Protein AF-A0ABD7EVG2-F1 (afdb_monomer_lite)

Organism: Neisseria perflava (NCBI:txid33053)

Secondary structure (DSSP, 8-state):
-----------GGGGG--SHHHHHHHHHHHHH-SS-SEEEEEHHHHHHHHT--S-HHHHHHHHHHHHHHT--SSEEEEEETTTTEEEEEES-HHHHTTS--

Structure (mmCIF, N/CA/C/O backbone):
data_AF-A0ABD7EVG2-F1
#
_entry.id   AF-A0ABD7EVG2-F1
#
loop_
_atom_site.group_PDB
_atom_site.id
_atom_site.type_symbol
_atom_site.label_atom_id
_atom_site.label_alt_id
_atom_site.label_comp_id
_atom_site.label_asym_id
_atom_site.label_entity_id
_atom_site.label_seq_id
_atom_site.pdbx_PDB_ins_code
_atom_site.Cartn_x
_atom_site.Cartn_y
_atom_site.Cartn_z
_atom_site.occupancy
_atom_site.B_iso_or_equiv
_atom_site.auth_seq_id
_atom_site.auth_comp_id
_atom_site.auth_asym_id
_atom_site.auth_atom_id
_atom_site.pdbx_PDB_model_num
ATOM 1 N N . MET A 1 1 ? 20.216 10.237 23.089 1.00 39.00 1 MET A N 1
ATOM 2 C CA . MET A 1 1 ? 19.060 10.778 22.342 1.00 39.00 1 MET A CA 1
ATOM 3 C C . MET A 1 1 ? 18.155 9.606 21.992 1.00 39.00 1 MET A C 1
ATOM 5 O O . MET A 1 1 ? 18.456 8.859 21.072 1.00 39.00 1 MET A O 1
ATOM 9 N N . VAL A 1 2 ? 17.127 9.347 22.798 1.00 38.62 2 VAL A N 1
ATOM 10 C CA . VAL A 1 2 ? 16.129 8.317 22.479 1.00 38.62 2 VAL A CA 1
ATOM 11 C C . VAL A 1 2 ? 15.177 8.910 21.449 1.00 38.62 2 VAL A C 1
ATOM 13 O O . VAL A 1 2 ? 14.399 9.807 21.760 1.00 38.62 2 VAL A O 1
ATOM 16 N N . CYS A 1 3 ? 15.269 8.451 20.203 1.00 37.22 3 CYS A N 1
ATOM 17 C CA . CYS A 1 3 ? 14.220 8.692 19.225 1.00 37.22 3 CYS A CA 1
ATOM 18 C C . CYS A 1 3 ? 12.989 7.929 19.715 1.00 37.22 3 CYS A C 1
ATOM 20 O O . CYS A 1 3 ? 12.973 6.700 19.655 1.00 37.22 3 CYS A O 1
ATOM 22 N N . SER A 1 4 ? 11.992 8.642 20.240 1.00 37.25 4 SER A N 1
ATOM 23 C CA . SER A 1 4 ? 10.695 8.085 20.624 1.00 37.25 4 SER A CA 1
ATOM 24 C C . SER A 1 4 ? 10.016 7.482 19.397 1.00 37.25 4 SER A C 1
ATOM 26 O O . SER A 1 4 ? 9.215 8.125 18.720 1.00 37.25 4 SER A O 1
ATOM 28 N N . ALA A 1 5 ? 10.358 6.236 19.080 1.00 39.34 5 ALA A N 1
ATOM 29 C CA . ALA A 1 5 ? 9.593 5.414 18.171 1.00 39.34 5 ALA A CA 1
ATOM 30 C C . ALA A 1 5 ? 8.259 5.166 18.872 1.00 39.34 5 ALA A C 1
ATOM 32 O O . ALA A 1 5 ? 8.150 4.289 19.725 1.00 39.34 5 ALA A O 1
ATOM 33 N N . GLN A 1 6 ? 7.248 5.984 18.564 1.00 41.53 6 GLN A N 1
ATOM 34 C CA . GLN A 1 6 ? 5.866 5.609 18.829 1.00 41.53 6 GLN A CA 1
ATOM 35 C C . GLN A 1 6 ? 5.670 4.252 18.162 1.00 41.53 6 GLN A C 1
ATOM 37 O O . GLN A 1 6 ? 5.550 4.166 16.939 1.00 41.53 6 GLN A O 1
ATOM 42 N N . VAL A 1 7 ? 5.721 3.191 18.965 1.00 42.78 7 VAL A N 1
ATOM 43 C CA . VAL A 1 7 ? 5.486 1.823 18.524 1.00 42.78 7 VAL A CA 1
ATOM 44 C C . VAL A 1 7 ? 4.033 1.787 18.072 1.00 42.78 7 VAL A C 1
ATOM 46 O O . VAL A 1 7 ? 3.114 1.638 18.879 1.00 42.78 7 VAL A O 1
ATOM 49 N N . LYS A 1 8 ? 3.811 2.024 16.774 1.00 52.03 8 LYS A N 1
ATOM 50 C CA . LYS A 1 8 ? 2.517 1.793 16.140 1.00 52.03 8 LYS A CA 1
ATOM 51 C C . LYS A 1 8 ? 2.222 0.322 16.362 1.00 52.03 8 LYS A C 1
ATOM 53 O O . LYS A 1 8 ? 3.061 -0.515 16.051 1.00 52.03 8 LYS A O 1
ATOM 58 N N . THR A 1 9 ? 1.086 0.029 16.983 1.00 53.81 9 THR A N 1
ATOM 59 C CA . THR A 1 9 ? 0.672 -1.332 17.311 1.00 53.81 9 THR A CA 1
ATOM 60 C C . THR A 1 9 ? 0.570 -2.120 16.010 1.00 53.81 9 THR A C 1
ATOM 62 O O . THR A 1 9 ? -0.399 -1.993 15.267 1.00 53.81 9 THR A O 1
ATOM 65 N N . ILE A 1 10 ? 1.628 -2.859 15.686 1.00 59.66 10 ILE A N 1
ATOM 66 C CA . ILE A 1 10 ? 1.652 -3.767 14.550 1.00 59.66 10 ILE A CA 1
ATOM 67 C C . ILE A 1 10 ? 0.694 -4.901 14.911 1.00 59.66 10 ILE A C 1
ATOM 69 O O . ILE A 1 10 ? 0.820 -5.510 15.973 1.00 59.66 10 ILE A O 1
ATOM 73 N N . SER A 1 11 ? -0.305 -5.134 14.066 1.00 62.34 11 SER A N 1
ATOM 74 C CA . SER A 1 11 ? -1.294 -6.186 14.283 1.00 62.34 11 SER A CA 1
ATOM 75 C C . SER A 1 11 ? -0.634 -7.564 14.241 1.00 62.34 11 SER A C 1
ATOM 77 O O . SER A 1 11 ? 0.314 -7.767 13.486 1.00 62.34 11 SER A O 1
ATOM 79 N N . ALA A 1 12 ? -1.127 -8.531 15.018 1.00 60.41 12 ALA A N 1
ATOM 80 C CA . ALA A 1 12 ? -0.573 -9.891 15.047 1.00 60.41 12 ALA A CA 1
ATOM 81 C C . ALA A 1 12 ? -0.623 -10.580 13.666 1.00 60.41 12 ALA A C 1
ATOM 83 O O . ALA A 1 12 ? 0.238 -11.398 13.339 1.00 60.41 12 ALA A O 1
ATOM 84 N N . ASP A 1 13 ? -1.576 -10.196 12.815 1.00 63.38 13 ASP A N 1
ATOM 85 C CA . ASP A 1 13 ? -1.675 -10.681 11.437 1.00 63.38 13 ASP A CA 1
ATOM 86 C C . ASP A 1 13 ? -0.561 -10.144 10.512 1.00 63.38 13 ASP A C 1
ATOM 88 O O . ASP A 1 13 ? -0.320 -10.723 9.454 1.00 63.38 13 ASP A O 1
ATOM 92 N N . TYR A 1 14 ? 0.206 -9.121 10.913 1.00 66.56 14 TYR A N 1
ATOM 93 C CA . TYR A 1 14 ? 1.399 -8.671 10.176 1.00 66.56 14 TYR A CA 1
ATOM 94 C C . TYR A 1 14 ? 2.434 -9.793 10.010 1.00 66.56 14 TYR A C 1
ATOM 96 O O . TYR A 1 14 ? 3.076 -9.902 8.964 1.00 66.56 14 TYR A O 1
ATOM 104 N N . PHE A 1 15 ? 2.568 -10.677 11.007 1.00 65.56 15 PHE A N 1
ATOM 105 C CA . PHE A 1 15 ? 3.490 -11.815 10.935 1.00 65.56 15 PHE A CA 1
ATOM 106 C C . PHE A 1 15 ? 3.053 -12.869 9.909 1.00 65.56 15 PHE A C 1
ATOM 108 O O . PHE A 1 15 ? 3.890 -13.636 9.430 1.00 65.56 15 PHE A O 1
ATOM 115 N N . ARG A 1 16 ? 1.767 -12.889 9.525 1.00 70.75 16 ARG A N 1
ATOM 116 C CA . ARG A 1 16 ? 1.227 -13.824 8.525 1.00 70.75 16 ARG A CA 1
ATOM 117 C C . ARG A 1 16 ? 1.557 -13.415 7.092 1.00 70.75 16 ARG A C 1
ATOM 119 O O . ARG A 1 16 ? 1.564 -14.273 6.208 1.00 70.75 16 ARG A O 1
ATOM 126 N N . LEU A 1 17 ? 1.902 -12.146 6.859 1.00 73.19 17 LEU A N 1
ATOM 127 C CA . LEU A 1 17 ? 2.363 -11.670 5.557 1.00 73.19 17 LEU A CA 1
ATOM 128 C C . LEU A 1 17 ? 3.702 -12.341 5.225 1.00 73.19 17 LEU A C 1
ATOM 130 O O . LEU A 1 17 ? 4.739 -12.000 5.798 1.00 73.19 17 LEU A O 1
ATOM 134 N N . ARG A 1 18 ? 3.696 -13.318 4.311 1.00 74.44 18 ARG A N 1
ATOM 135 C CA . ARG A 1 18 ? 4.922 -14.013 3.871 1.00 74.44 18 ARG A CA 1
ATOM 136 C C . ARG A 1 18 ? 5.701 -13.231 2.813 1.00 74.44 18 ARG A C 1
ATOM 138 O O . ARG A 1 18 ? 6.908 -13.415 2.689 1.00 74.44 18 ARG A O 1
ATOM 145 N N . LYS A 1 19 ? 5.034 -12.358 2.050 1.00 81.50 19 LYS A N 1
ATOM 146 C CA . LYS A 1 19 ? 5.666 -11.570 0.984 1.00 81.50 19 LYS A CA 1
ATOM 147 C C . LYS A 1 19 ? 6.311 -10.311 1.571 1.00 81.50 19 LYS A C 1
ATOM 149 O O . LYS A 1 19 ? 5.664 -9.541 2.280 1.00 81.50 19 LYS A O 1
ATOM 154 N N . LEU A 1 20 ? 7.585 -10.070 1.239 1.00 82.50 20 LEU A N 1
ATOM 155 C CA . LEU A 1 20 ? 8.304 -8.865 1.680 1.00 82.50 20 LEU A CA 1
ATOM 156 C C . LEU A 1 20 ? 7.637 -7.575 1.179 1.00 82.50 20 LEU A C 1
ATOM 158 O O . LEU A 1 20 ? 7.623 -6.581 1.899 1.00 82.50 20 LEU A O 1
ATOM 162 N N . LEU A 1 21 ? 7.082 -7.591 -0.038 1.00 83.81 21 LEU A N 1
ATOM 163 C CA . LEU A 1 21 ? 6.401 -6.434 -0.618 1.00 83.8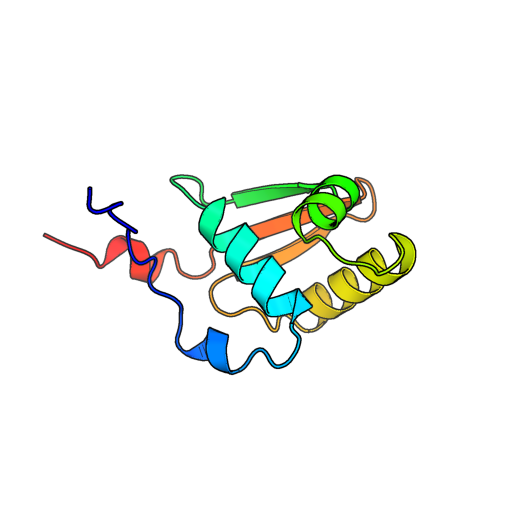1 21 LEU A CA 1
ATOM 164 C C . LEU A 1 21 ? 5.189 -6.039 0.227 1.00 83.81 21 LEU A C 1
ATOM 166 O O . LEU A 1 21 ? 5.102 -4.890 0.643 1.00 83.81 21 LEU A O 1
ATOM 170 N N . ASP A 1 22 ? 4.324 -6.992 0.561 1.00 83.69 22 ASP A N 1
ATOM 171 C CA . ASP A 1 22 ? 3.111 -6.747 1.345 1.00 83.69 22 ASP A CA 1
ATOM 172 C C . ASP A 1 22 ? 3.446 -6.147 2.716 1.00 83.69 22 ASP A C 1
ATOM 174 O O . ASP A 1 22 ? 2.812 -5.179 3.137 1.00 83.69 22 ASP A O 1
ATOM 178 N N . ARG A 1 23 ? 4.510 -6.642 3.370 1.00 83.19 23 ARG A N 1
ATOM 179 C CA . ARG A 1 23 ? 5.025 -6.057 4.621 1.00 83.19 23 ARG A CA 1
ATOM 180 C C . ARG A 1 23 ? 5.443 -4.601 4.444 1.00 83.19 23 ARG A C 1
ATOM 182 O O . ARG A 1 23 ? 5.072 -3.758 5.256 1.00 83.19 23 ARG A O 1
ATOM 189 N N . ARG A 1 24 ? 6.175 -4.280 3.373 1.00 85.31 24 ARG A N 1
ATOM 190 C CA . ARG A 1 24 ? 6.583 -2.895 3.080 1.00 85.31 24 ARG A CA 1
ATOM 191 C C . ARG A 1 24 ? 5.394 -1.998 2.771 1.00 85.31 24 ARG A C 1
ATOM 193 O O . ARG A 1 24 ? 5.364 -0.866 3.245 1.00 85.31 24 ARG A O 1
ATOM 200 N N . ILE A 1 25 ? 4.403 -2.488 2.030 1.00 84.50 25 ILE A N 1
ATOM 201 C CA . ILE A 1 25 ? 3.170 -1.738 1.772 1.00 84.50 25 ILE A CA 1
ATOM 202 C C . ILE A 1 25 ? 2.424 -1.480 3.082 1.00 84.50 25 ILE A C 1
ATOM 204 O O . ILE A 1 25 ? 2.033 -0.339 3.323 1.00 84.50 25 ILE A O 1
ATOM 208 N N . TYR A 1 26 ? 2.296 -2.482 3.956 1.00 83.94 26 TYR A N 1
ATOM 209 C CA . TYR A 1 26 ? 1.686 -2.324 5.278 1.00 83.9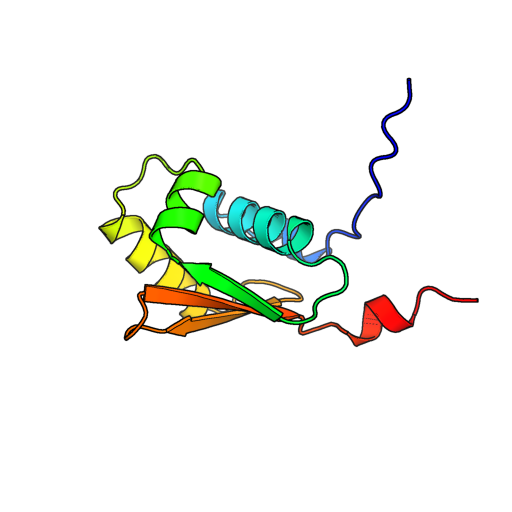4 26 TYR A CA 1
ATOM 210 C C . TYR A 1 26 ? 2.409 -1.263 6.119 1.00 83.94 26 TYR A C 1
ATOM 212 O O . TYR A 1 26 ? 1.768 -0.379 6.678 1.00 83.94 26 TYR A O 1
ATOM 220 N N . GLU A 1 27 ? 3.743 -1.293 6.175 1.00 81.50 27 GLU A N 1
ATOM 221 C CA . GLU A 1 27 ? 4.542 -0.302 6.910 1.00 81.50 27 GLU A CA 1
ATOM 222 C C . GLU A 1 27 ? 4.390 1.112 6.346 1.00 81.50 27 GLU A C 1
ATOM 224 O O . GLU A 1 27 ? 4.250 2.075 7.104 1.00 81.50 27 GLU A O 1
ATOM 229 N N . LEU A 1 28 ? 4.401 1.249 5.016 1.00 84.44 28 LEU A N 1
ATOM 230 C CA . LEU A 1 28 ? 4.182 2.528 4.344 1.00 84.44 28 LEU A CA 1
ATOM 231 C C . LEU A 1 28 ? 2.792 3.071 4.670 1.00 84.44 28 LEU A C 1
ATOM 233 O O . LEU A 1 28 ? 2.677 4.232 5.063 1.00 84.44 28 LEU A O 1
ATOM 237 N N . CYS A 1 29 ? 1.766 2.222 4.584 1.00 80.69 29 CYS A N 1
ATOM 238 C CA . CYS A 1 29 ? 0.412 2.555 5.007 1.00 80.69 29 CYS A CA 1
ATOM 239 C C . CYS A 1 29 ? 0.428 3.031 6.461 1.00 80.69 29 CYS A C 1
ATOM 241 O O . CYS A 1 29 ? 0.080 4.177 6.737 1.00 80.69 29 CYS A O 1
ATOM 243 N N . ALA A 1 30 ? 0.916 2.202 7.384 1.00 76.94 30 ALA A N 1
ATOM 244 C CA . ALA A 1 30 ? 0.953 2.507 8.806 1.00 76.94 30 ALA A CA 1
ATOM 245 C C . ALA A 1 30 ? 1.688 3.817 9.097 1.00 76.94 30 ALA A C 1
ATOM 247 O O . ALA A 1 30 ? 1.231 4.573 9.942 1.00 76.94 30 ALA A O 1
ATOM 248 N N . LYS A 1 31 ? 2.778 4.141 8.393 1.00 78.25 31 LYS A N 1
ATOM 249 C CA . LYS A 1 31 ? 3.507 5.410 8.544 1.00 78.25 31 LYS A CA 1
ATOM 250 C C . LYS A 1 31 ? 2.695 6.614 8.061 1.00 78.25 31 LYS A C 1
ATOM 252 O O . LYS A 1 31 ? 2.717 7.647 8.729 1.00 78.25 31 LYS A O 1
ATOM 257 N N . HIS A 1 32 ? 1.984 6.474 6.944 1.00 76.56 32 HIS A N 1
ATOM 258 C CA . HIS A 1 32 ? 1.201 7.541 6.321 1.00 76.56 32 HIS A CA 1
ATOM 259 C C . HIS A 1 32 ? -0.160 7.785 6.992 1.00 76.56 32 HIS A C 1
ATOM 261 O O . HIS A 1 32 ? -0.620 8.926 7.027 1.00 76.56 32 HIS A O 1
ATOM 267 N N . PHE A 1 33 ? -0.758 6.762 7.607 1.00 70.94 33 PHE A N 1
ATOM 268 C CA . PHE A 1 33 ? -1.920 6.906 8.482 1.00 70.94 33 PHE A CA 1
ATOM 269 C C . PHE A 1 33 ? -1.496 7.572 9.799 1.00 70.94 33 PHE A C 1
ATOM 271 O O . PHE A 1 33 ? -1.050 6.929 10.752 1.00 70.94 33 PHE A O 1
ATOM 278 N N . GLY A 1 34 ? -1.527 8.905 9.807 1.00 63.66 34 GLY A N 1
ATOM 279 C CA . GLY A 1 34 ? -1.407 9.736 11.004 1.00 63.66 34 GLY A CA 1
ATOM 280 C C . GLY A 1 34 ? -2.778 9.940 11.649 1.00 63.66 34 GLY A C 1
ATOM 281 O O . GLY A 1 34 ? -3.294 9.046 12.305 1.00 63.66 34 GLY A O 1
ATOM 282 N N . LYS A 1 35 ? -3.367 11.123 11.432 1.00 58.12 35 LYS A N 1
ATOM 283 C CA . LYS A 1 35 ? -4.732 11.490 11.864 1.00 58.12 35 LYS A CA 1
ATOM 284 C C . LYS A 1 35 ? -5.811 11.265 10.788 1.00 58.12 35 LYS A C 1
ATOM 286 O O . LYS A 1 35 ? -6.978 11.543 11.030 1.00 58.12 35 LYS A O 1
ATOM 291 N N . GLN A 1 36 ? -5.421 10.848 9.583 1.00 65.31 36 GLN A N 1
ATOM 292 C CA . GLN A 1 36 ? -6.331 10.653 8.449 1.00 65.31 36 GLN A CA 1
ATOM 293 C C . GLN A 1 36 ? -6.779 9.189 8.378 1.00 65.31 36 GLN A C 1
ATOM 295 O O . GLN A 1 36 ? -5.966 8.301 8.616 1.00 65.31 36 GLN A O 1
ATOM 300 N N . ASN A 1 37 ? -8.046 8.943 8.030 1.00 72.25 37 ASN A N 1
ATOM 301 C CA . ASN A 1 37 ? -8.626 7.593 7.914 1.00 72.25 37 ASN A CA 1
ATOM 302 C C . ASN A 1 37 ? -8.503 6.981 6.512 1.00 72.25 37 ASN A C 1
ATOM 304 O O . ASN A 1 37 ? -8.716 5.779 6.333 1.00 72.25 37 ASN A O 1
ATOM 308 N N . GLU A 1 38 ? -8.143 7.797 5.523 1.00 81.56 38 GLU A N 1
ATOM 309 C CA . GLU A 1 38 ? -7.983 7.397 4.130 1.00 81.56 38 GLU A CA 1
ATOM 310 C C . GLU A 1 38 ? -6.656 7.925 3.595 1.00 81.56 38 GLU A C 1
ATOM 312 O O . GLU A 1 38 ? -6.269 9.061 3.873 1.00 81.56 38 GLU A O 1
ATOM 317 N N . TRP A 1 39 ? -5.963 7.098 2.819 1.00 85.50 39 TRP A N 1
ATOM 318 C CA . TRP A 1 39 ? -4.716 7.465 2.167 1.00 85.50 39 TRP A CA 1
ATOM 319 C C . TRP A 1 39 ? -4.780 7.111 0.687 1.00 85.50 39 TRP A C 1
ATOM 321 O O . TRP A 1 39 ? -5.135 5.994 0.312 1.00 85.50 39 TRP A O 1
ATOM 331 N N . HIS A 1 40 ? -4.432 8.077 -0.157 1.00 89.75 40 HIS A N 1
ATOM 332 C CA . HIS A 1 40 ? -4.427 7.940 -1.605 1.00 89.75 40 HIS A CA 1
ATOM 333 C C . HIS A 1 40 ? -3.008 8.154 -2.123 1.00 89.75 40 HIS A C 1
ATOM 335 O O . HIS A 1 40 ? -2.386 9.177 -1.829 1.00 89.75 40 HIS A O 1
ATOM 341 N N . ILE A 1 41 ? -2.491 7.203 -2.897 1.00 89.94 41 ILE A N 1
ATOM 342 C CA . ILE A 1 41 ? -1.143 7.283 -3.459 1.00 89.94 41 ILE A CA 1
ATOM 343 C C . ILE A 1 41 ? -1.082 6.671 -4.857 1.00 89.94 41 ILE A C 1
ATOM 345 O O . ILE A 1 41 ? -1.588 5.577 -5.091 1.00 89.94 41 ILE A O 1
ATOM 349 N N . SER A 1 42 ? -0.449 7.371 -5.798 1.00 92.62 42 SER A N 1
ATOM 350 C CA . SER A 1 42 ? -0.212 6.855 -7.151 1.00 92.62 42 SER A CA 1
ATOM 351 C C . SER A 1 42 ? 0.765 5.680 -7.122 1.00 92.62 42 SER A C 1
ATOM 353 O O . SER A 1 42 ? 1.749 5.717 -6.375 1.00 92.62 42 SER A O 1
ATOM 355 N N . LEU A 1 43 ? 0.551 4.661 -7.961 1.00 90.94 43 LEU A N 1
ATOM 356 C CA . LEU A 1 43 ? 1.413 3.473 -7.975 1.00 90.94 43 LEU A CA 1
ATOM 357 C C . LEU A 1 43 ? 2.872 3.786 -8.297 1.00 90.94 43 LEU A C 1
ATOM 359 O O . LEU A 1 43 ? 3.755 3.136 -7.748 1.00 90.94 43 LEU A O 1
ATOM 363 N N . GLU A 1 44 ? 3.139 4.805 -9.111 1.00 90.38 44 GLU A N 1
ATOM 364 C CA . GLU A 1 44 ? 4.506 5.258 -9.379 1.00 90.38 44 GLU A CA 1
ATOM 365 C C . GLU A 1 44 ? 5.219 5.741 -8.109 1.00 90.38 44 GLU A C 1
ATOM 367 O O . GLU A 1 44 ? 6.348 5.340 -7.823 1.00 90.38 44 GLU A O 1
ATOM 372 N N . ILE A 1 45 ? 4.545 6.560 -7.299 1.00 91.50 45 ILE A N 1
ATOM 373 C CA . ILE A 1 45 ? 5.109 7.071 -6.046 1.00 91.50 45 ILE A CA 1
ATOM 374 C C . ILE A 1 45 ? 5.255 5.928 -5.043 1.00 91.50 45 ILE A C 1
ATOM 376 O O . ILE A 1 45 ? 6.267 5.842 -4.348 1.00 91.50 45 ILE A O 1
ATOM 380 N N . LEU A 1 46 ? 4.260 5.040 -4.967 1.00 90.50 46 LEU A N 1
ATOM 381 C CA . LEU A 1 46 ? 4.297 3.882 -4.081 1.00 90.50 46 LEU A CA 1
ATOM 382 C C . LEU A 1 46 ? 5.450 2.939 -4.443 1.00 90.50 46 LEU A C 1
ATOM 384 O O . LEU A 1 46 ? 6.156 2.480 -3.552 1.00 90.50 46 LEU A O 1
ATOM 388 N N . HIS A 1 47 ? 5.685 2.709 -5.736 1.00 90.44 47 HIS A N 1
ATOM 389 C CA . HIS A 1 47 ? 6.798 1.911 -6.242 1.00 90.44 47 HIS A CA 1
ATOM 390 C C . HIS A 1 47 ? 8.141 2.510 -5.817 1.00 90.44 47 HIS A C 1
ATOM 392 O O . HIS A 1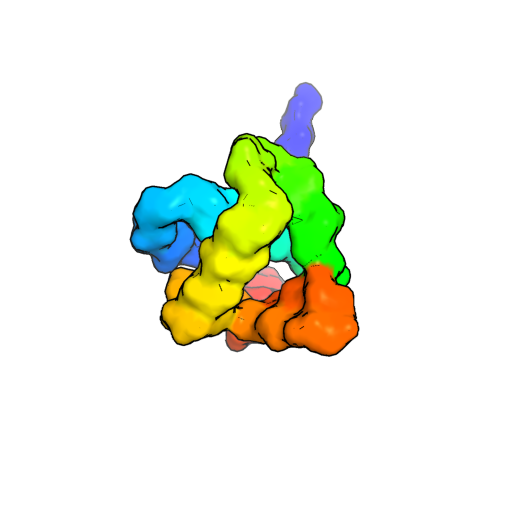 47 ? 8.919 1.827 -5.146 1.00 90.44 47 HIS A O 1
ATOM 398 N N . ARG A 1 48 ? 8.355 3.810 -6.062 1.00 89.25 48 ARG A N 1
ATOM 399 C CA . ARG A 1 48 ? 9.565 4.523 -5.613 1.00 89.25 48 ARG A CA 1
ATOM 400 C C . ARG A 1 48 ? 9.745 4.460 -4.093 1.00 89.25 48 ARG A C 1
ATOM 402 O O . ARG A 1 48 ? 10.843 4.188 -3.620 1.00 89.25 48 ARG A O 1
ATOM 409 N N . LYS A 1 49 ? 8.673 4.660 -3.315 1.00 87.38 49 LYS A N 1
ATOM 410 C CA . LYS A 1 49 ? 8.702 4.587 -1.839 1.00 87.38 49 LYS A CA 1
ATOM 411 C C . LYS A 1 49 ? 8.956 3.178 -1.313 1.00 87.38 49 LYS A C 1
ATOM 413 O O . LYS A 1 49 ? 9.572 3.033 -0.264 1.00 87.38 49 LYS A O 1
ATOM 418 N N . SER A 1 50 ? 8.466 2.158 -2.012 1.00 86.38 50 SER A N 1
ATOM 419 C CA . SER A 1 50 ? 8.673 0.758 -1.637 1.00 86.38 50 SER A CA 1
ATOM 420 C C . SER A 1 50 ? 10.113 0.297 -1.859 1.00 86.38 50 SER A C 1
ATOM 422 O O . SER A 1 50 ? 10.515 -0.706 -1.274 1.00 86.38 50 SER A O 1
ATOM 424 N N . 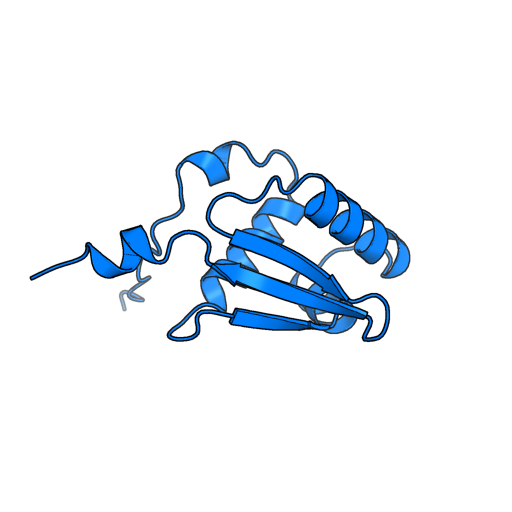GLY A 1 51 ? 10.879 1.001 -2.704 1.00 84.75 51 GLY A N 1
ATOM 425 C CA . GLY A 1 51 ? 12.220 0.582 -3.110 1.00 84.75 51 GLY A CA 1
ATOM 426 C C . GLY A 1 51 ? 12.223 -0.741 -3.881 1.00 84.75 51 GLY A C 1
ATOM 427 O O . GLY A 1 51 ? 13.231 -1.442 -3.898 1.00 84.75 51 GLY A O 1
ATOM 428 N N . SER A 1 52 ? 11.088 -1.130 -4.472 1.00 85.69 52 SER A N 1
ATOM 429 C CA . SER A 1 52 ? 10.971 -2.399 -5.185 1.00 85.69 52 SER A CA 1
ATOM 430 C C . SER A 1 52 ? 11.841 -2.398 -6.442 1.00 85.69 52 SER A C 1
ATOM 432 O O . SER A 1 52 ? 11.723 -1.516 -7.288 1.00 85.69 52 SER A O 1
ATOM 434 N N . MET A 1 53 ? 12.662 -3.439 -6.602 1.00 85.62 53 MET A N 1
ATOM 435 C CA . MET A 1 53 ? 13.456 -3.664 -7.819 1.00 85.62 53 MET A CA 1
ATOM 436 C C . MET A 1 53 ? 12.614 -4.191 -8.995 1.00 85.62 53 MET A C 1
ATOM 438 O O . MET A 1 53 ? 13.118 -4.330 -10.107 1.00 85.62 53 MET A O 1
ATOM 442 N N . ALA A 1 54 ? 11.337 -4.519 -8.769 1.00 86.44 54 ALA A N 1
ATOM 443 C CA . ALA A 1 54 ? 10.440 -4.953 -9.832 1.00 86.44 54 ALA A CA 1
ATOM 444 C C . ALA A 1 54 ? 10.127 -3.796 -10.790 1.00 86.44 54 ALA A C 1
ATOM 446 O O . ALA A 1 54 ? 10.103 -2.634 -10.393 1.00 86.44 54 ALA A O 1
ATOM 447 N N . THR A 1 55 ? 9.817 -4.103 -12.049 1.00 90.94 55 THR A N 1
ATOM 448 C CA . THR A 1 55 ? 9.315 -3.089 -12.985 1.00 90.94 55 THR A CA 1
ATOM 449 C C . THR A 1 55 ? 7.956 -2.561 -12.530 1.00 90.94 55 THR A C 1
ATOM 451 O O . THR A 1 55 ? 7.170 -3.302 -11.931 1.00 90.94 55 THR A O 1
ATOM 454 N N . LEU A 1 56 ? 7.629 -1.310 -12.880 1.00 89.44 56 LEU A N 1
ATOM 455 C CA . LEU A 1 56 ? 6.341 -0.695 -12.539 1.00 89.44 56 LEU A CA 1
ATOM 456 C C . LEU A 1 56 ? 5.163 -1.598 -12.939 1.00 89.44 56 LEU A C 1
ATOM 458 O O . LEU A 1 56 ? 4.245 -1.799 -12.155 1.00 89.44 56 LEU A O 1
ATOM 462 N N . ARG A 1 57 ? 5.224 -2.229 -14.121 1.00 89.94 57 ARG A N 1
ATOM 463 C CA . ARG A 1 57 ? 4.189 -3.158 -14.609 1.00 89.94 57 ARG A CA 1
ATOM 464 C C . ARG A 1 57 ? 3.979 -4.355 -13.677 1.00 89.94 57 ARG A C 1
ATOM 466 O O . ARG A 1 57 ? 2.836 -4.666 -13.351 1.00 89.94 57 ARG A O 1
ATOM 473 N N . ARG A 1 58 ? 5.060 -5.014 -13.240 1.00 90.00 58 ARG A N 1
ATOM 474 C CA . ARG A 1 58 ? 4.971 -6.134 -12.287 1.00 90.00 58 ARG A CA 1
ATOM 475 C C . ARG A 1 58 ? 4.519 -5.668 -10.912 1.00 90.00 58 ARG A C 1
ATOM 477 O O . ARG A 1 58 ? 3.738 -6.359 -10.272 1.00 90.00 58 ARG A O 1
ATOM 484 N N . PHE A 1 59 ? 4.950 -4.483 -10.496 1.00 89.88 59 PHE A N 1
ATOM 485 C CA . PHE A 1 59 ? 4.483 -3.871 -9.262 1.00 89.88 59 PHE A CA 1
ATOM 486 C C . PHE A 1 59 ? 2.971 -3.616 -9.295 1.00 89.88 59 PHE A C 1
ATOM 488 O O . PHE A 1 59 ? 2.280 -3.996 -8.357 1.00 89.88 59 PHE A O 1
ATOM 495 N N . ARG A 1 60 ? 2.425 -3.077 -10.398 1.00 90.62 60 ARG A N 1
ATOM 496 C CA . ARG A 1 60 ? 0.968 -2.915 -10.557 1.00 90.62 60 ARG A CA 1
ATOM 497 C C . ARG A 1 60 ? 0.236 -4.242 -10.424 1.00 90.62 60 ARG A C 1
ATOM 499 O O . ARG A 1 60 ? -0.769 -4.305 -9.729 1.00 90.62 60 ARG A O 1
ATOM 506 N N . GLN A 1 61 ? 0.742 -5.289 -11.073 1.00 90.38 61 GLN A N 1
ATOM 507 C CA . GLN A 1 61 ? 0.142 -6.617 -10.989 1.00 90.38 61 GLN A CA 1
ATOM 508 C C . GLN A 1 61 ? 0.160 -7.149 -9.549 1.00 90.38 61 GLN A C 1
ATOM 510 O O . GLN A 1 61 ? -0.881 -7.561 -9.051 1.00 90.38 61 GLN A O 1
ATOM 515 N N . ALA A 1 62 ? 1.294 -7.043 -8.853 1.00 89.19 62 ALA A N 1
ATOM 516 C CA . ALA A 1 62 ? 1.411 -7.457 -7.456 1.00 89.19 62 ALA A CA 1
ATOM 517 C C . ALA A 1 62 ? 0.453 -6.681 -6.535 1.00 89.19 62 ALA A C 1
ATOM 519 O O . ALA A 1 62 ? -0.159 -7.272 -5.652 1.00 89.19 62 ALA A O 1
ATOM 520 N N . ILE A 1 63 ? 0.277 -5.373 -6.755 1.00 89.00 63 ILE A N 1
ATOM 521 C CA . ILE A 1 63 ? -0.683 -4.570 -5.987 1.00 89.00 63 ILE A CA 1
ATOM 522 C C . ILE A 1 63 ? -2.124 -4.969 -6.310 1.00 89.00 63 ILE A C 1
ATOM 524 O O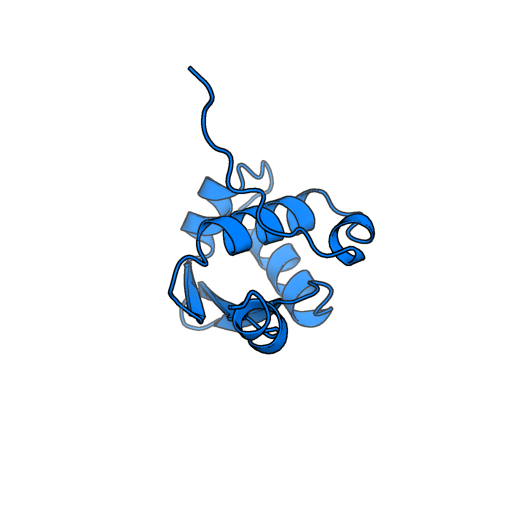 . ILE A 1 63 ? -2.935 -5.064 -5.396 1.00 89.00 63 ILE A O 1
ATOM 528 N N . LYS A 1 64 ? -2.457 -5.233 -7.577 1.00 89.94 64 LYS A N 1
ATOM 529 C CA . LYS A 1 64 ? -3.786 -5.732 -7.959 1.00 89.94 64 LYS A CA 1
ATOM 530 C C . LYS A 1 64 ? -4.089 -7.078 -7.307 1.00 89.94 64 LYS A C 1
ATOM 532 O O . LYS A 1 64 ? -5.176 -7.243 -6.771 1.00 89.94 64 LYS A O 1
ATOM 537 N N . GLU A 1 65 ? -3.127 -7.997 -7.302 1.00 89.75 65 GLU A N 1
ATOM 538 C CA . GLU A 1 65 ? -3.233 -9.280 -6.601 1.00 89.75 65 GLU A CA 1
ATOM 539 C C . GLU A 1 65 ? -3.415 -9.072 -5.095 1.00 89.75 65 GLU A C 1
ATOM 541 O O . GLU A 1 65 ? -4.314 -9.655 -4.506 1.00 89.75 65 GLU A O 1
ATOM 546 N N . LEU A 1 66 ? -2.636 -8.181 -4.477 1.00 86.81 66 LEU A N 1
ATOM 547 C CA . LEU A 1 66 ? -2.757 -7.851 -3.054 1.00 86.81 66 LEU A CA 1
ATOM 548 C C . LEU A 1 66 ? -4.130 -7.254 -2.702 1.00 86.81 66 LEU A C 1
ATOM 550 O O . LEU A 1 66 ? -4.726 -7.610 -1.686 1.00 86.81 66 LEU A O 1
ATOM 554 N N . VAL A 1 67 ? -4.642 -6.353 -3.546 1.00 89.00 67 VAL A N 1
ATOM 555 C CA . VAL A 1 67 ? -5.983 -5.762 -3.420 1.00 89.00 67 VAL A CA 1
ATOM 556 C C . VAL A 1 67 ? -7.060 -6.835 -3.581 1.00 89.00 67 VAL A C 1
ATOM 558 O O . VAL A 1 67 ? -8.018 -6.839 -2.814 1.00 89.00 67 VAL A O 1
ATOM 561 N N . ALA A 1 68 ? -6.898 -7.744 -4.547 1.00 87.69 68 ALA A N 1
ATOM 562 C CA . ALA A 1 68 ? -7.843 -8.823 -4.822 1.00 87.69 68 ALA A CA 1
ATOM 563 C C . ALA A 1 68 ? -7.876 -9.869 -3.700 1.00 87.69 68 ALA A C 1
ATOM 565 O O . ALA A 1 68 ? -8.960 -10.27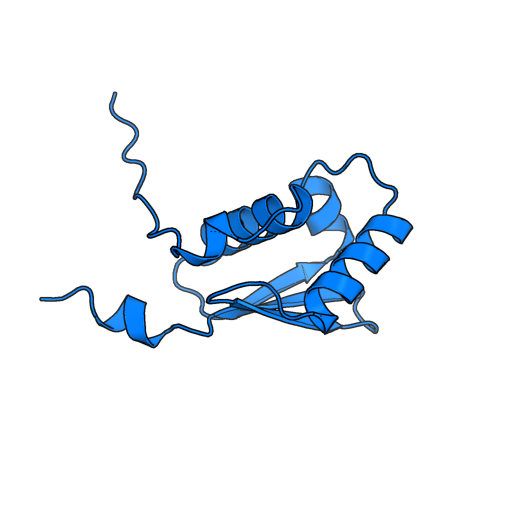1 -3.283 1.00 87.69 68 ALA A O 1
ATOM 566 N N . SER A 1 69 ? -6.716 -10.266 -3.173 1.00 84.06 69 SER A N 1
ATOM 567 C CA . SER A 1 69 ? -6.643 -11.173 -2.028 1.00 84.06 69 SER A CA 1
ATOM 568 C C . SER A 1 69 ? -7.151 -10.522 -0.742 1.00 84.06 69 SER A C 1
ATOM 570 O O . SER A 1 69 ? -7.616 -11.216 0.155 1.00 84.06 69 SER A O 1
ATOM 572 N N . ASN A 1 70 ? -7.080 -9.186 -0.639 1.00 77.00 70 ASN A N 1
ATOM 573 C CA . ASN A 1 70 ? -7.418 -8.435 0.573 1.00 77.00 70 ASN A CA 1
ATOM 574 C C . ASN A 1 70 ? -6.705 -9.019 1.816 1.00 77.00 70 ASN A C 1
ATOM 576 O O . ASN A 1 70 ? -7.260 -9.067 2.913 1.00 77.00 70 ASN A O 1
ATOM 580 N N . ASP A 1 71 ? -5.455 -9.450 1.624 1.00 71.38 71 ASP A N 1
ATOM 581 C CA . ASP A 1 71 ? -4.631 -10.132 2.632 1.00 71.38 71 ASP A CA 1
ATOM 582 C C . ASP A 1 71 ? -4.058 -9.175 3.688 1.00 71.38 71 ASP A C 1
ATOM 584 O O . ASP A 1 71 ? -3.375 -9.601 4.618 1.00 71.38 71 ASP A O 1
ATOM 588 N N . LEU A 1 72 ? -4.300 -7.867 3.554 1.00 75.69 72 LEU A N 1
ATOM 589 C CA . LEU A 1 72 ? -3.831 -6.887 4.523 1.00 75.69 72 LEU A CA 1
ATOM 590 C C . LEU A 1 72 ? -4.781 -6.816 5.727 1.00 75.69 72 LEU A C 1
ATOM 592 O O . LEU A 1 72 ? -5.941 -6.419 5.582 1.00 75.69 72 LEU A O 1
ATOM 596 N N . PRO A 1 73 ? -4.297 -7.158 6.931 1.00 71.88 73 PRO A N 1
ATOM 597 C CA . PRO A 1 73 ? -5.059 -6.974 8.155 1.00 71.88 73 PRO A CA 1
ATOM 598 C C . PRO A 1 73 ? -5.181 -5.480 8.482 1.00 71.88 73 PRO A C 1
ATOM 600 O O . PRO A 1 73 ? -4.322 -4.682 8.109 1.00 71.88 73 PRO A O 1
ATOM 603 N N . ASP A 1 74 ? -6.274 -5.095 9.145 1.00 74.19 74 ASP A N 1
ATOM 604 C CA . ASP A 1 74 ? -6.581 -3.728 9.609 1.00 74.19 74 ASP A CA 1
ATOM 605 C C . ASP A 1 74 ? -6.718 -2.648 8.503 1.00 74.19 74 ASP A C 1
ATOM 607 O O . ASP A 1 74 ? -7.250 -1.568 8.762 1.00 74.19 74 ASP A O 1
ATOM 611 N N . TYR A 1 75 ? -6.340 -2.929 7.252 1.00 80.12 75 TYR A N 1
ATOM 612 C CA . TYR A 1 75 ? -6.433 -2.005 6.121 1.00 80.12 75 TYR A CA 1
ATOM 613 C C . TYR A 1 75 ? -7.164 -2.633 4.937 1.00 80.12 75 TYR A C 1
ATOM 615 O O . TYR A 1 75 ? -6.853 -3.730 4.491 1.00 80.12 75 TYR A O 1
ATOM 623 N N . ARG A 1 76 ? -8.111 -1.895 4.363 1.00 84.25 76 ARG A N 1
ATOM 624 C CA . ARG A 1 76 ? -8.743 -2.232 3.091 1.00 84.25 76 ARG A CA 1
ATOM 625 C C . ARG A 1 76 ? -8.042 -1.469 1.977 1.00 84.25 76 ARG A C 1
ATOM 627 O O . ARG A 1 76 ? -8.025 -0.238 1.986 1.00 84.25 76 ARG A O 1
ATOM 634 N N . LEU A 1 77 ? -7.495 -2.200 1.012 1.00 87.62 77 LEU A N 1
ATOM 635 C CA . LEU A 1 77 ? -6.961 -1.614 -0.210 1.00 87.62 77 LEU A CA 1
ATOM 636 C C . LEU A 1 77 ? -8.027 -1.581 -1.303 1.00 87.62 77 LEU A C 1
ATOM 638 O O . LEU A 1 77 ? -8.878 -2.459 -1.409 1.00 87.62 77 LEU A O 1
ATOM 642 N N . THR A 1 78 ? -7.969 -0.570 -2.154 1.00 89.50 78 THR A N 1
ATOM 643 C CA . THR A 1 78 ? -8.769 -0.475 -3.370 1.00 89.50 78 THR A CA 1
ATOM 644 C C . THR A 1 78 ? -7.919 0.182 -4.436 1.00 89.50 78 THR A C 1
ATOM 646 O O . THR A 1 78 ? -7.328 1.233 -4.202 1.00 89.50 78 THR A O 1
ATOM 649 N N . TYR A 1 79 ? -7.839 -0.431 -5.607 1.00 91.12 79 TYR A N 1
ATOM 650 C CA . TYR A 1 79 ? -7.100 0.127 -6.728 1.00 91.12 79 TYR A CA 1
ATOM 651 C C . TYR A 1 79 ? -8.050 0.858 -7.681 1.00 91.12 79 TYR A C 1
ATOM 653 O O . TYR A 1 79 ? -9.141 0.375 -7.970 1.00 91.12 79 TYR A O 1
ATOM 661 N N . ASP A 1 80 ? -7.644 2.042 -8.130 1.00 91.38 80 ASP A N 1
ATOM 662 C CA . ASP A 1 80 ? -8.356 2.859 -9.108 1.00 91.38 80 ASP A CA 1
ATOM 663 C C . ASP A 1 80 ? -7.605 2.801 -10.445 1.00 91.38 80 ASP A C 1
ATOM 665 O O . ASP A 1 80 ? -6.624 3.522 -10.643 1.00 91.38 80 ASP A O 1
ATOM 669 N N . ASP A 1 81 ? -8.065 1.935 -11.356 1.00 86.38 81 ASP A N 1
ATOM 670 C CA . ASP A 1 81 ? -7.476 1.752 -12.692 1.00 86.38 81 ASP A CA 1
ATOM 671 C C . ASP A 1 81 ? -7.457 3.046 -13.517 1.00 86.38 81 ASP A C 1
ATOM 673 O O . ASP A 1 81 ? -6.534 3.259 -14.300 1.00 86.38 81 ASP A O 1
ATOM 677 N N . LYS A 1 82 ? -8.440 3.940 -13.338 1.00 87.12 82 LYS A N 1
ATOM 678 C CA . LYS A 1 82 ? -8.535 5.176 -14.133 1.00 87.12 82 LYS A CA 1
ATOM 679 C C . LYS A 1 82 ? -7.465 6.191 -13.746 1.00 87.12 82 LYS A C 1
ATOM 681 O O . LYS A 1 82 ? -7.017 6.961 -14.588 1.00 87.12 82 LYS A O 1
ATOM 686 N N . LYS A 1 83 ? -7.094 6.220 -12.465 1.00 87.88 83 LYS A N 1
ATOM 687 C CA . LYS A 1 83 ? -6.136 7.185 -11.904 1.00 87.88 83 LYS A CA 1
ATOM 688 C C . LYS A 1 83 ? -4.778 6.567 -11.558 1.00 87.88 83 LYS A C 1
ATOM 690 O O . LYS A 1 83 ? -3.926 7.270 -11.024 1.00 87.88 83 LYS A O 1
ATOM 695 N N . ASP A 1 84 ? -4.594 5.273 -11.823 1.00 89.00 84 ASP A N 1
ATOM 696 C CA . ASP A 1 84 ? -3.432 4.472 -11.411 1.00 89.00 84 ASP A CA 1
ATOM 697 C C . ASP A 1 84 ? -3.074 4.676 -9.924 1.00 89.00 84 ASP A C 1
ATOM 699 O O . ASP A 1 84 ? -1.914 4.870 -9.540 1.00 89.00 84 ASP A O 1
ATOM 703 N N . MET A 1 85 ? -4.107 4.697 -9.076 1.00 92.12 85 MET A N 1
ATOM 704 C CA . MET A 1 85 ? -4.005 5.135 -7.686 1.00 92.12 85 MET A CA 1
ATOM 705 C C . MET A 1 85 ? -4.463 4.047 -6.723 1.00 92.12 85 MET A C 1
ATOM 707 O O . MET A 1 85 ? -5.535 3.464 -6.873 1.00 92.12 85 MET A O 1
ATOM 711 N N . LEU A 1 86 ? -3.657 3.799 -5.695 1.00 90.69 86 LEU A N 1
ATOM 712 C CA . LEU A 1 86 ? -4.014 2.939 -4.582 1.00 90.69 86 LEU A CA 1
ATOM 713 C C . LEU A 1 86 ? -4.707 3.773 -3.505 1.00 90.69 86 LEU A C 1
ATOM 715 O O . LEU A 1 86 ? -4.158 4.759 -3.007 1.00 90.69 86 LEU A O 1
ATOM 719 N N . LYS A 1 87 ? -5.917 3.358 -3.148 1.00 90.31 87 LYS A N 1
ATOM 720 C CA . LYS A 1 87 ? -6.695 3.900 -2.042 1.00 90.31 87 LYS A CA 1
ATOM 721 C C . LYS A 1 87 ? -6.629 2.922 -0.890 1.00 90.31 87 LYS A C 1
ATOM 723 O O . LYS A 1 87 ? -6.959 1.750 -1.044 1.00 90.31 87 LYS A O 1
ATOM 728 N N . VAL A 1 88 ? -6.198 3.402 0.261 1.00 87.94 88 VAL A N 1
ATOM 729 C CA . VAL A 1 88 ? -6.104 2.606 1.476 1.00 87.94 88 VAL A CA 1
ATOM 730 C C . VAL A 1 88 ? -7.044 3.207 2.502 1.00 87.94 88 VAL A C 1
ATOM 732 O O . VAL A 1 88 ? -7.053 4.419 2.716 1.00 87.94 88 VAL A O 1
ATOM 735 N N . ARG A 1 89 ? -7.849 2.356 3.130 1.00 85.00 89 ARG A N 1
ATOM 736 C CA . ARG A 1 89 ? -8.809 2.730 4.167 1.00 85.00 89 ARG A CA 1
ATOM 737 C C . ARG A 1 89 ? -8.539 1.910 5.413 1.00 85.00 89 ARG A C 1
ATOM 739 O O . ARG A 1 89 ? -8.344 0.702 5.317 1.00 85.00 89 ARG A O 1
ATOM 746 N N . ASN A 1 90 ? -8.538 2.544 6.577 1.00 77.75 90 ASN A N 1
ATOM 747 C CA . ASN A 1 90 ? -8.413 1.818 7.836 1.00 77.75 90 ASN A CA 1
ATOM 748 C C . ASN A 1 90 ? -9.734 1.085 8.148 1.00 77.75 90 ASN A C 1
ATOM 750 O O . ASN A 1 90 ? -10.804 1.692 8.123 1.00 77.75 90 ASN A O 1
ATOM 754 N N . ARG A 1 91 ? -9.665 -0.227 8.385 1.00 71.25 91 ARG A N 1
ATOM 755 C CA . ARG A 1 91 ? -10.807 -1.078 8.754 1.00 71.25 91 ARG A CA 1
ATOM 756 C C . ARG A 1 91 ? -11.069 -1.052 10.262 1.00 71.25 91 ARG A C 1
ATOM 758 O O . ARG A 1 91 ? -12.204 -1.233 10.687 1.00 71.25 91 ARG A O 1
ATOM 765 N N . ASP A 1 92 ? -10.030 -0.786 11.044 1.00 59.72 92 ASP A N 1
ATOM 766 C CA . ASP A 1 92 ? -9.992 -0.811 12.503 1.00 59.72 92 ASP A CA 1
ATOM 767 C C . ASP A 1 92 ? -9.874 0.610 13.085 1.00 59.72 92 ASP A C 1
ATOM 769 O O . ASP A 1 92 ? -8.958 0.961 13.831 1.00 59.72 92 ASP A O 1
ATOM 773 N N . LEU A 1 93 ? -10.882 1.442 12.810 1.00 52.22 93 LEU A N 1
ATOM 774 C CA . LEU A 1 93 ? -11.152 2.619 13.649 1.00 52.22 93 LEU A CA 1
ATOM 775 C C . LEU A 1 93 ? -11.496 2.217 15.098 1.00 52.22 93 LEU A C 1
ATOM 777 O O . LEU A 1 93 ? -11.271 2.982 16.034 1.00 52.22 93 LEU A O 1
ATOM 781 N N . SER A 1 94 ? -11.974 0.988 15.296 1.00 46.81 94 SER A N 1
ATOM 782 C CA . SER A 1 94 ? -12.421 0.429 16.575 1.00 46.81 94 SER A CA 1
ATOM 783 C C . SER A 1 94 ? -11.309 0.317 17.625 1.00 46.81 94 SER A C 1
ATOM 785 O O . SER A 1 94 ? -11.575 0.474 18.816 1.00 46.81 94 SER A O 1
ATOM 787 N N . LYS A 1 95 ? -10.062 0.040 17.211 1.00 45.34 95 LYS A N 1
ATOM 788 C CA . LYS A 1 95 ? -8.914 -0.098 18.130 1.00 45.34 95 LYS A CA 1
ATOM 789 C C . LYS A 1 95 ? -8.258 1.241 18.458 1.00 45.34 95 LYS A C 1
ATOM 791 O O . LYS A 1 95 ? -7.785 1.417 19.578 1.00 45.34 95 LYS A O 1
ATOM 796 N N . PHE A 1 96 ? -8.261 2.194 17.521 1.00 47.62 96 PHE A N 1
ATOM 797 C CA . PHE A 1 96 ? -7.721 3.537 17.769 1.00 47.62 96 PHE A CA 1
ATOM 798 C C . PHE A 1 96 ? -8.581 4.336 18.758 1.00 47.62 96 PHE A C 1
ATOM 800 O O . PHE A 1 96 ? -8.036 5.107 19.540 1.00 47.62 96 PHE A O 1
ATOM 807 N N . LEU A 1 97 ? -9.895 4.086 18.795 1.00 48.69 97 LEU A N 1
ATOM 808 C CA . LEU A 1 97 ? -10.815 4.676 19.775 1.00 48.69 97 LEU A CA 1
ATOM 809 C C . LEU A 1 97 ? -10.771 4.004 21.164 1.00 48.69 97 LEU A C 1
ATOM 811 O O . LEU A 1 97 ? -11.454 4.462 22.072 1.00 48.69 97 LEU A O 1
ATOM 815 N N . LYS A 1 98 ? -9.979 2.934 21.358 1.00 44.47 98 LYS A N 1
ATOM 816 C CA . LYS A 1 98 ? -9.866 2.207 22.640 1.00 44.47 98 LYS A CA 1
ATOM 817 C C . LYS A 1 98 ? -8.521 2.366 23.362 1.00 44.47 98 LYS A C 1
ATOM 819 O O . LYS A 1 98 ? -8.245 1.615 24.296 1.00 44.47 98 LYS A O 1
ATOM 824 N N . LYS A 1 99 ? -7.690 3.349 22.999 1.00 41.75 99 LYS A N 1
ATOM 825 C CA . LYS A 1 99 ? -6.613 3.821 23.890 1.00 41.75 99 LYS A CA 1
ATOM 826 C C . LYS A 1 99 ? -7.070 5.093 24.619 1.00 41.75 99 LYS A C 1
ATOM 828 O O . LYS A 1 99 ? -6.848 6.199 24.142 1.00 41.75 99 LYS A O 1
ATOM 833 N N . SER A 1 100 ? -7.754 4.833 25.736 1.00 35.47 100 SER A N 1
ATOM 834 C CA . SER A 1 100 ? -8.239 5.719 26.819 1.00 35.47 100 SER A CA 1
ATOM 835 C C . SER A 1 100 ? -7.102 6.455 27.566 1.00 35.47 100 SER A C 1
ATOM 837 O O . SER A 1 100 ? -5.935 6.151 27.281 1.00 35.47 100 SER A O 1
ATOM 839 N N . PRO A 1 101 ? -7.355 7.354 28.550 1.00 46.66 101 PRO A N 1
ATOM 840 C CA . PRO A 1 101 ? -8.574 7.580 29.351 1.00 46.66 101 PRO A CA 1
ATOM 841 C C . PRO A 1 101 ? -9.661 8.389 28.653 1.00 46.66 101 PRO A C 1
ATOM 843 O O . PRO A 1 101 ? -9.362 9.477 28.117 1.00 46.66 101 PRO A O 1
#

InterPro domains:
  IPR018777 Replication initiator protein A [PF10134] (2-77)

Radius of gyration: 14.23 Å; chains: 1; bounding box: 32×26×44 Å

Sequence (101 aa):
MVCSAQVKTISADYFRLRKLLDRRIYELCAKHFGKQNEWHISLEILHRKSGSMATLRRFRQAIKELVASNDLPDYRLTYDDKKDMLKVRNRDLSKFLKKSP

pLDDT: mean 75.23, std 17.01, range [35.47, 92.62]

Foldseek 3Di:
DDPPPPPQPDDPLLVVPPDPLLNLVLVVVSVPPDVDQKDKDALVVVCVSSVDPDDSVVSLVVVVVCQVVVSDPQKHWDADPVRNMIMIGGPPPVVVVPPDD